Protein AF-A0A9X4L0M1-F1 (af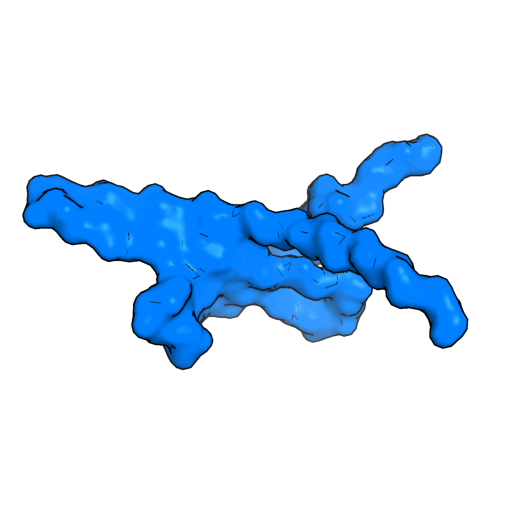db_monomer_lite)

Foldseek 3Di:
DDPDPPPDDWDKDWDADPVRDIWIWIWDQDLDPPDFIWTATPVDRVDTDTDDNVVSVVVCCVRVVPDD

Secondary structure (DSSP, 8-state):
----------EEEEEE-TTS-EEEEEEE--S-TTPPPEEEESS-TT-EEEPPHHHHHHHHHHHH----

Sequence (68 aa):
MNGVLDYGVTFFMYLFFEDGTQKKYVLNVEDQDGMNALLVDTDNSMQGYRISKELTSELRGVIYGGES

Organism: NCBI:txid1457232

pLDDT: mean 85.14, std 15.83, range [43.53, 97.25]

Radius of gyration: 14.58 Å; chains: 1; bounding box: 29×21×51 Å

Structure (mmCIF, N/CA/C/O backbone):
data_AF-A0A9X4L0M1-F1
#
_entry.id   AF-A0A9X4L0M1-F1
#
loop_
_atom_site.group_PDB
_atom_site.id
_atom_site.type_symbol
_atom_site.label_atom_id
_atom_site.label_alt_id
_atom_site.label_comp_id
_atom_site.label_asym_id
_atom_site.label_entity_id
_atom_site.label_seq_id
_atom_site.pdbx_PDB_ins_code
_atom_site.Cartn_x
_atom_site.Cartn_y
_atom_site.Cartn_z
_atom_site.occupancy
_atom_site.B_iso_or_equiv
_atom_site.auth_seq_id
_atom_site.auth_comp_id
_atom_site.auth_asym_id
_atom_site.auth_atom_id
_atom_site.pdbx_PDB_model_num
ATOM 1 N N . MET A 1 1 ? -8.652 -10.268 -29.086 1.00 44.06 1 MET A N 1
ATOM 2 C CA . MET A 1 1 ? -7.702 -11.339 -29.449 1.00 44.06 1 MET A CA 1
ATOM 3 C C . MET A 1 1 ? -6.718 -11.436 -28.297 1.00 44.06 1 MET A C 1
ATOM 5 O O . MET A 1 1 ? -6.163 -10.411 -27.940 1.00 44.06 1 MET A O 1
ATOM 9 N N . ASN A 1 2 ? -6.644 -12.622 -27.687 1.00 44.03 2 ASN A N 1
ATOM 10 C CA . ASN A 1 2 ? -5.838 -13.023 -26.527 1.00 44.03 2 ASN A CA 1
ATOM 11 C C . ASN A 1 2 ? -5.976 -12.134 -25.281 1.00 44.03 2 ASN A C 1
ATOM 13 O O . ASN A 1 2 ? -5.165 -11.250 -25.036 1.00 44.03 2 ASN A O 1
ATOM 17 N N . GLY A 1 3 ? -7.012 -12.403 -24.477 1.00 48.72 3 GLY A N 1
ATOM 18 C CA . GLY A 1 3 ? -7.075 -11.929 -23.096 1.00 48.72 3 GLY A CA 1
ATOM 19 C C . GLY A 1 3 ? -5.995 -12.635 -22.285 1.00 48.72 3 GLY A C 1
ATOM 20 O O . GLY A 1 3 ? -6.218 -13.737 -21.791 1.00 48.72 3 GLY A O 1
ATOM 21 N N . VAL A 1 4 ? -4.808 -12.036 -22.224 1.00 52.47 4 VAL A N 1
ATOM 22 C CA . VAL A 1 4 ? -3.783 -12.427 -21.260 1.00 52.47 4 VAL A CA 1
ATOM 23 C C . VAL A 1 4 ? -4.353 -12.068 -19.895 1.00 52.47 4 VAL A C 1
ATOM 25 O O . VAL A 1 4 ? -4.617 -10.899 -19.619 1.00 52.47 4 VAL A O 1
ATOM 28 N N . LEU A 1 5 ? -4.636 -13.083 -19.081 1.00 43.66 5 LEU A N 1
ATOM 29 C CA . LEU A 1 5 ? -4.928 -12.877 -17.671 1.00 43.66 5 LEU A CA 1
ATOM 30 C C . LEU A 1 5 ? -3.625 -12.409 -17.030 1.00 43.66 5 LEU A C 1
ATOM 32 O O . LEU A 1 5 ? -2.757 -13.219 -16.713 1.00 43.66 5 LEU A O 1
ATOM 36 N N . ASP A 1 6 ? -3.478 -11.094 -16.916 1.00 54.56 6 ASP A N 1
ATOM 37 C CA . ASP A 1 6 ? -2.472 -10.489 -16.061 1.00 54.56 6 ASP A CA 1
ATOM 38 C C . ASP A 1 6 ? -2.942 -10.689 -14.619 1.00 54.56 6 ASP A C 1
ATOM 40 O O . ASP A 1 6 ? -3.775 -9.948 -14.089 1.00 54.56 6 ASP A O 1
ATOM 44 N N . TYR A 1 7 ? -2.512 -11.801 -14.024 1.00 53.12 7 TYR A N 1
ATOM 45 C CA . TYR A 1 7 ? -2.719 -12.064 -12.609 1.00 53.12 7 TYR A CA 1
ATOM 46 C C . TYR A 1 7 ? -1.798 -11.130 -11.823 1.00 53.12 7 TYR A C 1
ATOM 48 O O . TYR A 1 7 ? -0.737 -11.536 -11.352 1.00 53.12 7 TYR A O 1
ATOM 56 N N . GLY A 1 8 ? -2.210 -9.867 -11.704 1.00 66.38 8 GLY A N 1
ATOM 57 C CA . GLY A 1 8 ? -1.513 -8.885 -10.891 1.00 66.38 8 GLY A CA 1
ATOM 58 C C . GLY A 1 8 ? -1.340 -9.407 -9.466 1.00 66.38 8 GLY A C 1
ATOM 59 O O . GLY A 1 8 ? -2.280 -9.913 -8.842 1.00 66.38 8 GLY A O 1
ATOM 60 N N . VAL A 1 9 ? -0.124 -9.301 -8.939 1.00 77.81 9 VAL A N 1
ATOM 61 C CA . VAL A 1 9 ? 0.142 -9.632 -7.541 1.00 77.81 9 VAL A CA 1
ATOM 62 C C . VAL A 1 9 ? -0.582 -8.638 -6.635 1.00 77.81 9 VAL A C 1
ATOM 64 O O . VAL A 1 9 ? -0.506 -7.427 -6.823 1.00 77.81 9 VAL A O 1
ATOM 67 N N . THR A 1 10 ? -1.313 -9.148 -5.645 1.00 86.69 10 THR A N 1
ATOM 68 C CA . THR A 1 10 ? -1.995 -8.314 -4.648 1.00 86.69 10 THR A CA 1
ATOM 69 C C . THR A 1 10 ? -1.371 -8.551 -3.284 1.00 86.69 10 THR A C 1
ATOM 71 O O . THR A 1 10 ? -1.417 -9.663 -2.758 1.00 86.69 10 THR A O 1
ATOM 74 N N . PHE A 1 11 ? -0.818 -7.499 -2.689 1.00 91.88 11 PHE A N 1
ATOM 75 C CA . PHE A 1 11 ? -0.224 -7.556 -1.358 1.00 91.88 11 PHE A CA 1
ATOM 76 C C . PHE A 1 11 ? -1.181 -6.937 -0.343 1.00 91.88 11 PHE A C 1
ATOM 78 O O . PHE A 1 11 ? -1.585 -5.780 -0.477 1.00 91.88 11 PHE A O 1
ATOM 85 N N . PHE A 1 12 ? -1.534 -7.705 0.686 1.00 94.56 12 PHE A N 1
ATOM 86 C CA . PHE A 1 12 ? -2.396 -7.245 1.770 1.00 94.56 12 PHE A CA 1
ATOM 87 C C . PHE A 1 12 ? -1.599 -7.029 3.050 1.00 94.56 12 PHE A C 1
ATOM 89 O O . PHE A 1 12 ? -0.803 -7.880 3.443 1.00 94.56 12 PHE A O 1
ATOM 96 N N . MET A 1 13 ? -1.882 -5.925 3.736 1.00 94.81 13 MET A N 1
ATOM 97 C CA . MET A 1 13 ? -1.412 -5.676 5.093 1.00 94.81 13 MET A CA 1
ATOM 98 C C . MET A 1 13 ? -2.600 -5.721 6.048 1.00 94.81 13 MET A C 1
ATOM 100 O O . MET A 1 13 ? -3.596 -5.028 5.843 1.00 94.81 13 MET A O 1
ATOM 104 N N . TYR A 1 14 ? -2.472 -6.520 7.102 1.00 96.06 14 TYR A N 1
ATOM 105 C CA . TYR A 1 14 ? -3.454 -6.631 8.173 1.00 96.06 14 TYR A CA 1
ATOM 106 C C . TYR A 1 14 ? -2.849 -6.055 9.451 1.00 96.06 14 TYR A C 1
ATOM 108 O O . TYR A 1 14 ? -1.793 -6.507 9.892 1.00 96.06 14 TYR A O 1
ATOM 116 N N . LEU A 1 15 ? -3.509 -5.057 10.030 1.00 94.94 15 LEU A N 1
ATOM 117 C CA . LEU A 1 15 ? -3.173 -4.508 11.339 1.00 94.94 15 LEU A CA 1
ATOM 118 C C . LEU A 1 15 ? -4.211 -4.987 12.344 1.00 94.94 15 LEU A C 1
ATOM 120 O O . LEU A 1 15 ? -5.404 -4.795 12.118 1.00 94.94 15 LEU A O 1
ATOM 124 N N . PHE A 1 16 ? -3.745 -5.571 13.441 1.00 96.69 16 PHE A N 1
ATOM 125 C CA . PHE A 1 16 ? -4.573 -5.994 14.564 1.00 96.69 16 PHE A CA 1
ATOM 126 C C . PHE A 1 16 ? -4.252 -5.104 15.758 1.00 96.69 16 PHE A C 1
ATOM 128 O O . PHE A 1 16 ? -3.084 -4.951 16.116 1.00 96.69 16 PHE A O 1
ATOM 135 N N . PHE A 1 17 ? -5.281 -4.508 16.346 1.00 96.38 17 PHE A N 1
ATOM 136 C CA . PHE A 1 17 ? -5.151 -3.620 17.494 1.00 96.38 17 PHE A CA 1
ATOM 137 C C . PHE A 1 17 ? -5.559 -4.349 18.778 1.00 96.38 17 PHE A C 1
ATOM 139 O O . PHE A 1 17 ? -6.322 -5.315 18.750 1.00 96.38 17 PHE A O 1
ATOM 146 N N . GLU A 1 18 ? -5.046 -3.889 19.920 1.00 97.25 18 GLU A N 1
ATOM 147 C CA . GLU A 1 18 ? -5.323 -4.497 21.232 1.00 97.25 18 GLU A CA 1
ATOM 148 C C . GLU A 1 18 ? -6.808 -4.437 21.621 1.00 97.25 18 GLU A C 1
ATOM 150 O O . GLU A 1 18 ? -7.287 -5.284 22.371 1.00 97.25 18 GLU A O 1
ATOM 155 N N . ASP A 1 19 ? -7.551 -3.469 21.078 1.00 96.44 19 ASP A N 1
ATOM 156 C CA . ASP A 1 19 ? -9.000 -3.333 21.258 1.00 96.44 19 ASP A CA 1
ATOM 157 C C . ASP A 1 19 ? -9.824 -4.332 20.419 1.00 96.44 19 ASP A C 1
ATOM 159 O O . ASP A 1 19 ? -11.055 -4.314 20.455 1.00 96.44 19 ASP A O 1
ATOM 163 N N . GLY A 1 20 ? -9.154 -5.216 19.672 1.00 94.81 20 GLY A N 1
ATOM 164 C CA . GLY A 1 20 ? -9.772 -6.223 18.816 1.00 94.81 20 GLY A CA 1
ATOM 165 C C . GLY A 1 20 ? -10.213 -5.700 17.450 1.00 94.81 20 GLY A C 1
ATOM 166 O O . GLY A 1 20 ? -10.737 -6.477 16.650 1.00 94.81 20 GLY A O 1
ATOM 167 N N . THR A 1 21 ? -10.002 -4.416 17.148 1.00 95.12 21 THR A N 1
ATOM 168 C CA . THR A 1 21 ? -10.247 -3.888 15.806 1.00 95.12 21 THR A CA 1
ATOM 169 C C . THR A 1 21 ? -9.161 -4.337 14.831 1.00 95.12 21 THR A C 1
ATOM 171 O O . THR A 1 21 ? -8.028 -4.664 15.202 1.00 95.12 21 THR A O 1
ATOM 174 N N . GLN A 1 22 ? -9.518 -4.358 13.548 1.00 95.56 22 GLN A N 1
AT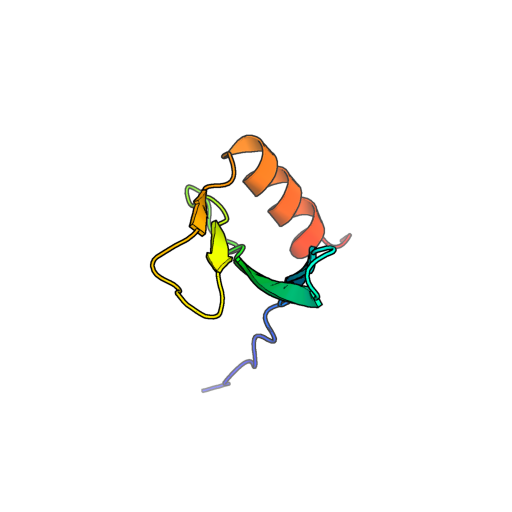OM 175 C CA . GLN A 1 22 ? -8.611 -4.700 12.464 1.00 95.56 22 GLN A CA 1
ATOM 176 C C . GLN A 1 22 ? -8.674 -3.615 11.395 1.00 95.56 22 GLN A C 1
ATOM 178 O O . GLN A 1 22 ? -9.754 -3.121 11.078 1.00 95.56 22 GLN A O 1
ATOM 183 N N . LYS A 1 23 ? -7.529 -3.289 10.796 1.00 94.75 23 LYS A N 1
ATOM 184 C CA . LYS A 1 23 ? -7.483 -2.548 9.532 1.00 94.75 23 LYS A CA 1
ATOM 185 C C . LYS A 1 23 ? -6.829 -3.385 8.455 1.00 94.75 23 LYS A C 1
ATOM 187 O O . LYS A 1 23 ? -5.848 -4.085 8.712 1.00 94.75 23 LYS A O 1
ATOM 192 N N . LYS A 1 24 ? -7.371 -3.297 7.247 1.00 96.56 24 LYS A N 1
ATOM 193 C CA . LYS A 1 24 ? -6.840 -3.980 6.076 1.00 96.56 24 LYS A CA 1
ATOM 194 C C . LYS A 1 24 ? -6.451 -2.948 5.031 1.00 96.56 24 LYS A C 1
ATOM 196 O O . LYS A 1 24 ? -7.211 -2.038 4.719 1.00 96.56 24 LYS A O 1
ATOM 201 N N . TYR A 1 25 ? -5.261 -3.129 4.484 1.00 96.62 25 TYR A N 1
ATOM 202 C CA . TYR A 1 25 ? -4.747 -2.312 3.402 1.00 96.62 25 TYR A CA 1
ATOM 203 C C . TYR A 1 25 ? -4.353 -3.188 2.223 1.00 96.62 25 TYR A C 1
ATOM 205 O O . TYR A 1 25 ? -3.953 -4.343 2.398 1.00 96.62 25 TYR A O 1
ATOM 213 N N . VAL A 1 26 ? -4.437 -2.615 1.029 1.00 95.12 26 VAL A N 1
ATOM 214 C CA . VAL A 1 26 ? -3.871 -3.173 -0.196 1.00 95.12 26 VAL A CA 1
ATOM 215 C C . VAL A 1 26 ? -2.719 -2.291 -0.661 1.00 95.12 26 VAL A C 1
ATOM 217 O O . VAL A 1 26 ? -2.837 -1.064 -0.694 1.00 95.12 26 VAL A O 1
ATOM 220 N N . LEU A 1 27 ? -1.588 -2.912 -0.980 1.00 94.81 27 LEU A N 1
ATOM 221 C CA . LEU A 1 27 ? -0.463 -2.238 -1.613 1.00 94.81 27 LEU A CA 1
ATOM 222 C C . LEU A 1 27 ? -0.620 -2.358 -3.131 1.00 94.81 27 LEU A C 1
ATOM 224 O O . LEU A 1 27 ? -0.509 -3.447 -3.693 1.00 94.81 27 LEU A O 1
ATOM 228 N N . ASN A 1 28 ? -0.856 -1.216 -3.769 1.00 91.94 28 ASN A N 1
ATOM 229 C CA . ASN A 1 28 ? -0.940 -1.073 -5.212 1.00 91.94 28 ASN A CA 1
ATOM 230 C C . ASN A 1 28 ? 0.410 -0.596 -5.743 1.00 91.94 28 ASN A C 1
ATOM 232 O O . ASN A 1 28 ? 0.862 0.512 -5.428 1.00 91.94 28 ASN A O 1
ATOM 236 N N . VAL A 1 29 ? 1.035 -1.432 -6.564 1.00 91.44 29 VAL A N 1
ATOM 237 C CA . VAL A 1 29 ? 2.245 -1.104 -7.314 1.00 91.44 29 VAL A CA 1
ATOM 238 C C . VAL A 1 29 ? 1.927 -1.363 -8.777 1.00 91.44 29 VAL A C 1
ATOM 240 O O . VAL A 1 29 ? 1.554 -2.473 -9.128 1.00 91.44 29 VAL A O 1
ATOM 243 N N . GLU A 1 30 ? 2.025 -0.334 -9.611 1.00 87.81 30 GLU A N 1
ATOM 244 C CA . GLU A 1 30 ? 1.911 -0.468 -11.066 1.00 87.81 30 GLU A CA 1
ATOM 245 C C . GLU A 1 30 ? 3.311 -0.544 -11.671 1.00 87.81 30 GLU A C 1
ATOM 247 O O . GLU A 1 30 ? 4.183 0.225 -11.250 1.00 87.81 30 GLU A O 1
ATOM 252 N N . ASP A 1 31 ? 3.516 -1.388 -12.685 1.00 86.50 31 ASP A N 1
ATOM 253 C CA . ASP A 1 31 ? 4.746 -1.439 -13.490 1.00 86.50 31 ASP A CA 1
ATOM 254 C C . ASP A 1 31 ? 4.798 -0.296 -14.520 1.00 86.50 31 ASP A C 1
ATOM 256 O O . ASP A 1 31 ? 4.820 -0.487 -15.734 1.00 86.50 31 ASP A O 1
ATOM 260 N N . GLN A 1 32 ? 4.707 0.937 -14.023 1.00 84.88 32 GLN A N 1
ATOM 261 C CA . GLN A 1 32 ? 4.726 2.140 -14.841 1.00 84.88 32 GLN A CA 1
ATOM 262 C C . GLN A 1 32 ? 5.615 3.211 -14.216 1.00 84.88 32 GLN A C 1
ATOM 264 O O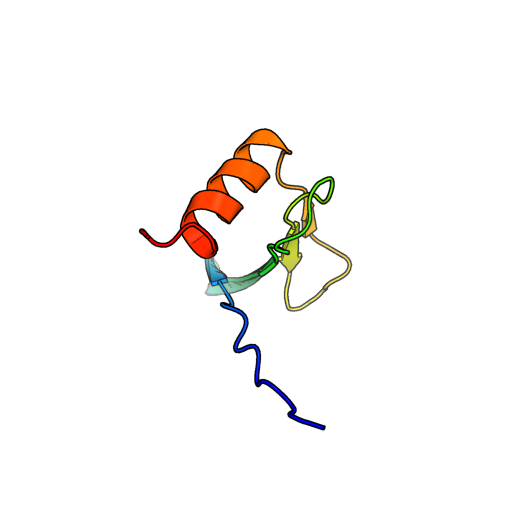 . GLN A 1 32 ? 5.366 3.693 -13.108 1.00 84.88 32 GLN A O 1
ATOM 269 N N . ASP A 1 33 ? 6.614 3.661 -14.968 1.00 81.50 33 ASP A N 1
ATOM 270 C CA . ASP A 1 33 ? 7.495 4.742 -14.541 1.00 81.50 33 ASP A CA 1
ATOM 271 C C . ASP A 1 33 ? 6.747 6.041 -14.213 1.00 81.50 33 ASP A C 1
ATOM 273 O O . ASP A 1 33 ? 5.732 6.405 -14.810 1.00 81.50 33 ASP A O 1
ATOM 277 N N . GLY A 1 34 ? 7.276 6.773 -13.232 1.00 83.31 34 GLY A N 1
ATOM 278 C CA . GLY A 1 34 ? 6.738 8.066 -12.803 1.00 83.31 34 GLY A CA 1
ATOM 279 C C . GLY A 1 34 ? 5.535 7.995 -11.856 1.00 83.31 34 GLY A C 1
ATOM 280 O O . GLY A 1 34 ? 5.225 9.006 -11.222 1.00 83.31 34 GLY A O 1
ATOM 281 N N . MET A 1 35 ? 4.912 6.825 -11.690 1.00 88.00 35 MET A N 1
ATOM 282 C CA . MET A 1 35 ? 3.856 6.601 -10.698 1.00 88.00 35 MET A CA 1
ATOM 283 C C . MET A 1 35 ? 4.454 6.211 -9.344 1.00 88.00 35 MET A C 1
ATOM 285 O O . MET A 1 35 ? 5.437 5.471 -9.293 1.00 88.00 35 MET A O 1
ATOM 289 N N . ASN A 1 36 ? 3.855 6.686 -8.251 1.00 93.81 36 ASN A N 1
ATOM 290 C CA . ASN A 1 36 ? 4.183 6.233 -6.899 1.00 93.81 36 ASN A CA 1
ATOM 291 C C . ASN A 1 36 ? 3.264 5.070 -6.514 1.00 93.81 36 ASN A C 1
ATOM 293 O O . ASN A 1 36 ? 2.071 5.119 -6.812 1.00 93.81 36 ASN A O 1
ATOM 297 N N . ALA A 1 37 ? 3.791 4.087 -5.787 1.00 94.19 37 ALA A N 1
ATOM 298 C CA . ALA A 1 37 ? 2.970 3.063 -5.158 1.00 94.19 37 ALA A CA 1
ATOM 299 C C . ALA A 1 37 ? 2.073 3.671 -4.068 1.00 94.19 37 ALA A C 1
ATOM 301 O O . ALA A 1 37 ? 2.387 4.711 -3.470 1.00 94.19 37 ALA A O 1
ATOM 302 N N . LEU A 1 38 ? 0.950 3.005 -3.808 1.00 95.38 38 LEU A N 1
ATOM 303 C CA . LEU A 1 38 ? -0.056 3.436 -2.844 1.00 95.38 38 LEU A CA 1
ATOM 304 C C . LEU A 1 38 ? -0.391 2.301 -1.884 1.00 95.38 38 LEU A C 1
ATOM 306 O O . LEU A 1 38 ? -0.643 1.179 -2.310 1.00 95.38 38 LEU A O 1
ATOM 310 N N . LEU A 1 39 ? -0.463 2.615 -0.595 1.00 95.62 39 LEU A N 1
ATOM 311 C CA . LEU A 1 39 ? -1.040 1.735 0.414 1.00 95.62 39 LEU A CA 1
ATOM 312 C C . LEU A 1 39 ? -2.432 2.259 0.761 1.00 95.62 39 LEU A C 1
ATOM 314 O O . LEU A 1 39 ? -2.553 3.334 1.346 1.00 95.62 39 LEU A O 1
ATOM 318 N N . VAL A 1 40 ? -3.474 1.535 0.370 1.00 95.69 40 VAL A N 1
ATOM 319 C CA . VAL A 1 40 ? -4.861 2.018 0.400 1.00 95.69 40 VAL A CA 1
ATOM 320 C C . VAL A 1 40 ? -5.674 1.211 1.400 1.00 95.69 40 VAL A C 1
ATOM 322 O O . VAL A 1 40 ? -5.568 -0.013 1.424 1.00 95.69 40 VAL A O 1
ATOM 325 N N . ASP A 1 41 ? -6.468 1.887 2.226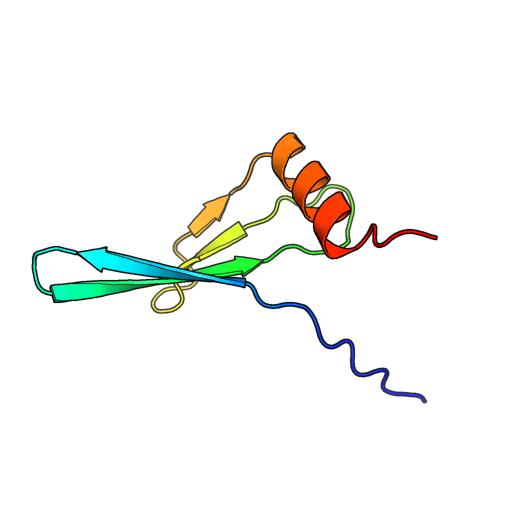 1.00 94.81 41 ASP A N 1
ATOM 326 C CA . ASP A 1 41 ? -7.414 1.244 3.140 1.00 94.81 41 ASP A CA 1
ATOM 327 C C . ASP A 1 41 ? -8.520 0.549 2.327 1.00 94.81 41 ASP A C 1
ATOM 329 O O . ASP A 1 41 ? -9.111 1.149 1.425 1.00 94.81 41 ASP A O 1
ATOM 333 N N . THR A 1 42 ? -8.787 -0.731 2.599 1.00 93.56 42 THR A N 1
ATOM 334 C CA . THR A 1 42 ? -9.774 -1.490 1.816 1.00 93.56 42 THR A CA 1
ATOM 335 C C . THR A 1 42 ? -11.218 -1.147 2.161 1.00 93.56 42 THR A C 1
ATOM 337 O O . THR A 1 42 ? -12.094 -1.371 1.329 1.00 93.56 42 THR A O 1
ATOM 340 N N . ASP A 1 43 ? -11.469 -0.607 3.353 1.00 92.56 43 ASP A N 1
ATOM 341 C CA . ASP A 1 43 ? -12.808 -0.224 3.805 1.00 92.56 43 ASP A CA 1
ATOM 342 C C . ASP A 1 43 ? -13.141 1.214 3.376 1.00 92.56 43 ASP A C 1
ATOM 344 O O . ASP A 1 43 ? -14.307 1.562 3.181 1.00 92.56 43 ASP A O 1
ATOM 348 N N . ASN A 1 44 ? -12.119 2.054 3.171 1.00 89.94 44 ASN A N 1
ATOM 349 C CA . ASN A 1 44 ? -12.265 3.387 2.593 1.00 89.94 44 ASN A CA 1
ATOM 350 C C . ASN A 1 44 ? -11.120 3.717 1.630 1.00 89.94 44 ASN A C 1
ATOM 352 O O . ASN A 1 44 ? -10.131 4.343 2.007 1.00 89.94 44 ASN A O 1
ATOM 356 N N . SER A 1 45 ? -11.305 3.394 0.349 1.00 82.00 45 SER A N 1
ATOM 357 C CA . SER A 1 45 ? -10.266 3.548 -0.675 1.00 82.00 45 SER A CA 1
ATOM 358 C C . SER A 1 45 ? -9.866 4.994 -0.995 1.00 82.00 45 SER A C 1
ATOM 360 O O . SER A 1 45 ? -8.931 5.216 -1.763 1.00 82.00 45 SER A O 1
ATOM 362 N N . MET A 1 46 ? -10.560 5.991 -0.434 1.00 85.88 46 MET A N 1
ATOM 363 C CA . MET A 1 46 ? -10.139 7.396 -0.500 1.00 85.88 46 MET A CA 1
ATOM 364 C C . MET A 1 46 ? -9.056 7.729 0.534 1.00 85.88 46 MET A C 1
ATOM 366 O O . MET A 1 46 ? -8.445 8.794 0.461 1.00 85.88 46 MET A O 1
ATOM 370 N N . GLN A 1 47 ? -8.821 6.840 1.502 1.00 85.81 47 GLN A N 1
ATOM 371 C CA . GLN A 1 47 ? -7.780 6.967 2.512 1.00 85.81 47 GLN A CA 1
ATOM 372 C C . GLN A 1 47 ? -6.612 6.046 2.171 1.00 85.81 47 GLN A C 1
ATOM 374 O O . GLN A 1 47 ? -6.768 4.847 1.937 1.00 85.81 47 GLN A O 1
ATOM 379 N N . GLY A 1 48 ? -5.412 6.613 2.156 1.00 90.75 48 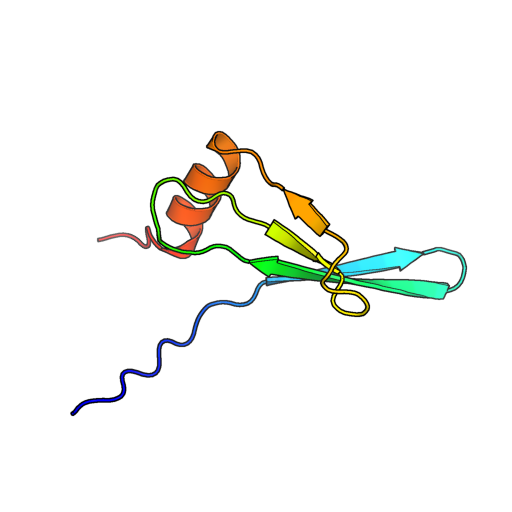GLY A N 1
ATOM 380 C CA . GLY A 1 48 ? -4.211 5.855 1.862 1.00 90.75 48 GLY A CA 1
ATOM 381 C C . GLY A 1 48 ? -2.948 6.680 2.010 1.00 90.75 48 GLY A C 1
ATOM 382 O O . GLY A 1 48 ? -2.978 7.888 2.254 1.00 90.75 48 GLY A O 1
ATOM 383 N N . TYR A 1 49 ? -1.826 5.998 1.843 1.00 94.06 49 TYR A N 1
ATOM 384 C CA . TYR A 1 49 ? -0.495 6.560 1.958 1.00 94.06 49 TYR A CA 1
ATOM 385 C C . TYR A 1 49 ? 0.218 6.447 0.621 1.00 94.06 49 TYR A C 1
ATOM 387 O O . TYR A 1 49 ? 0.246 5.387 -0.008 1.00 94.06 49 TYR A O 1
ATOM 395 N N . ARG A 1 50 ? 0.819 7.556 0.198 1.00 95.81 50 ARG A N 1
ATOM 396 C CA . ARG A 1 50 ? 1.712 7.578 -0.954 1.00 95.81 50 ARG A CA 1
ATOM 397 C C . ARG A 1 50 ? 3.087 7.083 -0.524 1.00 95.81 50 ARG A C 1
ATOM 399 O O . ARG A 1 50 ? 3.683 7.654 0.385 1.00 95.81 50 ARG A O 1
ATOM 406 N N . ILE A 1 51 ? 3.597 6.070 -1.212 1.00 95.38 51 ILE A N 1
ATOM 407 C CA . ILE A 1 51 ? 4.965 5.587 -1.035 1.00 95.38 51 ILE A CA 1
ATOM 408 C C . ILE A 1 51 ? 5.920 6.507 -1.806 1.00 95.38 51 ILE A C 1
ATOM 410 O O . ILE A 1 51 ? 5.552 7.073 -2.841 1.00 95.38 51 ILE A O 1
ATOM 414 N N . SER A 1 52 ? 7.129 6.726 -1.285 1.00 95.81 52 SER A N 1
ATOM 415 C CA . SER A 1 52 ? 8.136 7.556 -1.956 1.00 95.81 52 SER A CA 1
ATOM 416 C C . SER A 1 52 ? 8.542 6.958 -3.307 1.00 95.81 52 SER A C 1
ATOM 418 O O . SER A 1 52 ? 8.310 5.778 -3.582 1.00 95.81 52 SER A O 1
ATOM 420 N N . LYS A 1 53 ? 9.130 7.779 -4.180 1.00 93.44 53 LYS A N 1
ATOM 421 C CA . LYS A 1 53 ? 9.540 7.327 -5.517 1.00 93.44 53 LYS A CA 1
ATOM 422 C C . LYS A 1 53 ? 10.646 6.283 -5.437 1.00 93.44 53 LYS A C 1
ATOM 424 O O . LYS A 1 53 ? 10.594 5.294 -6.157 1.00 93.44 53 LYS A O 1
ATOM 429 N N . GLU A 1 54 ? 11.592 6.496 -4.532 1.00 93.56 54 GLU A N 1
ATOM 430 C CA . GLU A 1 54 ? 12.739 5.625 -4.293 1.00 93.56 54 GLU A CA 1
ATOM 431 C C . GLU A 1 54 ? 12.255 4.231 -3.881 1.00 93.56 54 GLU A C 1
ATOM 433 O O . GLU A 1 54 ? 12.532 3.251 -4.568 1.00 93.56 54 GLU A O 1
ATOM 438 N N . LEU A 1 55 ? 11.405 4.160 -2.851 1.00 94.38 55 LEU A N 1
ATOM 439 C CA . LEU A 1 55 ? 10.863 2.890 -2.374 1.00 94.38 55 LEU A CA 1
ATOM 440 C C . LEU A 1 55 ? 9.903 2.251 -3.389 1.00 94.38 55 LEU A C 1
ATOM 442 O O . LEU A 1 55 ? 9.858 1.034 -3.517 1.00 94.38 55 LEU A O 1
ATOM 446 N N . THR A 1 56 ? 9.161 3.050 -4.162 1.00 94.25 56 THR A N 1
ATOM 447 C CA . THR A 1 56 ? 8.344 2.522 -5.268 1.00 94.25 56 THR A CA 1
ATOM 448 C C . THR A 1 56 ? 9.213 1.832 -6.322 1.00 94.25 56 THR A C 1
ATOM 450 O O . THR A 1 56 ? 8.844 0.767 -6.813 1.00 94.25 56 THR A O 1
ATOM 453 N N . SER A 1 57 ? 10.364 2.417 -6.664 1.00 91.94 57 SER A N 1
ATOM 454 C CA . SER A 1 57 ? 11.304 1.828 -7.621 1.00 91.94 57 SER A CA 1
ATOM 455 C C . SER A 1 57 ? 11.873 0.506 -7.109 1.00 91.94 57 SER A C 1
ATOM 457 O O . SER A 1 57 ? 11.959 -0.455 -7.870 1.00 91.94 57 SER A O 1
ATOM 459 N N . GLU A 1 58 ? 12.222 0.437 -5.823 1.00 92.38 58 GLU A N 1
ATOM 460 C CA . GLU A 1 58 ? 12.676 -0.805 -5.186 1.00 92.38 58 GLU A CA 1
ATOM 461 C C . GLU A 1 58 ? 11.581 -1.881 -5.213 1.00 92.38 58 GLU A C 1
ATOM 463 O O . GLU A 1 58 ? 11.837 -3.012 -5.622 1.00 92.38 58 GLU A O 1
ATOM 468 N N . LEU A 1 59 ? 10.339 -1.522 -4.860 1.00 91.88 59 LEU A N 1
ATOM 469 C CA . LEU A 1 59 ? 9.193 -2.436 -4.901 1.00 91.88 59 LEU A CA 1
ATOM 470 C C . LEU A 1 59 ? 8.946 -2.989 -6.308 1.00 91.88 59 LEU A C 1
ATOM 472 O O . LEU A 1 59 ? 8.710 -4.186 -6.450 1.00 91.88 59 LEU A O 1
ATOM 476 N N . ARG A 1 60 ? 9.03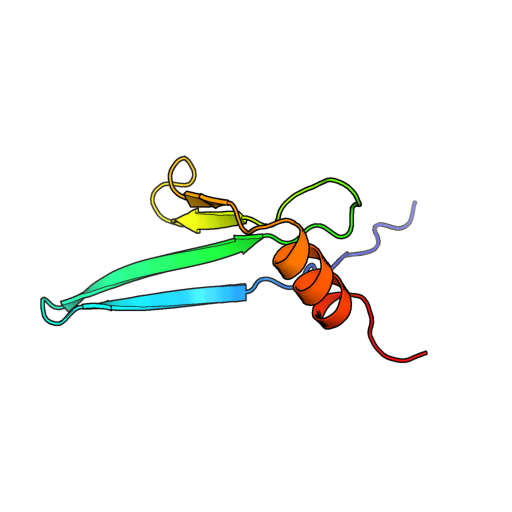6 -2.153 -7.350 1.00 90.50 60 ARG A N 1
ATOM 477 C CA . ARG A 1 60 ? 8.931 -2.615 -8.744 1.00 90.50 60 ARG A CA 1
ATOM 478 C C . ARG A 1 60 ? 10.017 -3.618 -9.096 1.00 90.50 60 ARG A C 1
ATOM 480 O O . ARG A 1 60 ? 9.705 -4.649 -9.680 1.00 90.50 60 ARG A O 1
ATOM 487 N N . GLY A 1 61 ? 11.262 -3.345 -8.704 1.00 89.56 61 GLY A N 1
ATOM 488 C CA . GLY A 1 61 ? 12.372 -4.273 -8.914 1.00 89.56 61 GLY A CA 1
ATOM 489 C C . GLY A 1 61 ? 12.114 -5.639 -8.277 1.00 89.56 61 GLY A C 1
ATOM 490 O O . GLY A 1 61 ? 12.367 -6.660 -8.901 1.00 89.56 61 GLY A O 1
ATOM 491 N N . VAL A 1 62 ? 11.535 -5.670 -7.074 1.00 88.75 62 VAL A N 1
ATOM 492 C CA . VAL A 1 62 ? 11.182 -6.926 -6.392 1.00 88.75 62 VAL A CA 1
ATOM 493 C C . VAL A 1 62 ? 9.998 -7.639 -7.056 1.00 88.75 62 VAL A C 1
ATOM 495 O O . VAL A 1 62 ? 10.000 -8.863 -7.156 1.00 88.75 62 VAL A O 1
ATOM 498 N N . ILE A 1 63 ? 8.974 -6.895 -7.477 1.00 87.50 63 ILE A N 1
ATOM 499 C CA . ILE A 1 63 ? 7.713 -7.460 -7.978 1.00 87.50 63 ILE A CA 1
ATOM 500 C C . ILE A 1 63 ? 7.822 -7.917 -9.438 1.00 87.50 63 ILE A C 1
ATOM 502 O O . ILE A 1 63 ? 7.331 -8.991 -9.781 1.00 87.50 63 ILE A O 1
ATOM 506 N N . TYR A 1 64 ? 8.446 -7.102 -10.288 1.00 85.88 64 TYR A N 1
ATOM 507 C CA . TYR A 1 64 ? 8.487 -7.285 -11.742 1.00 85.88 64 TYR A CA 1
ATOM 508 C C . TYR A 1 64 ? 9.884 -7.636 -12.262 1.00 85.88 64 TYR A C 1
ATOM 510 O O . TYR A 1 64 ? 10.014 -8.163 -13.362 1.00 85.88 64 TYR A O 1
ATOM 518 N N . GLY A 1 65 ? 10.935 -7.391 -11.477 1.00 79.56 65 GLY A N 1
ATOM 519 C CA . GLY A 1 65 ? 12.328 -7.634 -11.863 1.00 79.56 65 GLY A CA 1
ATOM 520 C C . GLY A 1 65 ? 12.821 -9.066 -11.642 1.00 79.56 65 GLY A C 1
ATOM 521 O O . GLY A 1 65 ? 14.016 -9.247 -11.419 1.00 79.56 65 GLY A O 1
ATOM 522 N N . GLY A 1 66 ? 11.935 -10.070 -11.671 1.00 61.25 66 GLY A N 1
ATOM 523 C CA . GLY A 1 66 ? 12.321 -11.481 -11.554 1.00 61.25 66 GLY A CA 1
ATOM 524 C C . GLY A 1 66 ? 13.440 -11.842 -12.540 1.00 61.25 66 GLY A C 1
ATOM 525 O O . GLY A 1 66 ? 13.346 -11.504 -13.718 1.00 61.25 66 GLY A O 1
ATOM 526 N N . GLU A 1 67 ? 14.496 -12.481 -12.025 1.00 50.56 67 GLU A N 1
ATOM 527 C CA . GLU A 1 67 ? 15.759 -12.776 -12.716 1.00 50.56 67 GLU A CA 1
ATOM 528 C C . GLU A 1 67 ? 15.566 -13.310 -14.148 1.00 50.56 67 GLU A C 1
ATOM 530 O O . GLU A 1 67 ? 14.845 -14.284 -14.377 1.00 50.56 67 GLU A O 1
ATOM 535 N N . SER A 1 68 ? 16.245 -12.660 -15.099 1.00 43.53 68 SER A N 1
ATOM 536 C CA . SER A 1 68 ? 16.475 -13.133 -16.470 1.00 43.53 68 SER A CA 1
ATOM 537 C C . SER A 1 68 ? 17.605 -14.151 -16.544 1.00 43.53 68 SER A C 1
ATOM 539 O O . SER A 1 68 ? 18.632 -13.885 -15.877 1.00 43.53 68 SER A O 1
#